Protein AF-A0A3D2EMR7-F1 (afdb_monomer)

Mean predicted aligned error: 16.22 Å

Sequence (99 aa):
MTPLRSLTVIKRLQALAVDIIRRLWDRGLYRDNKWLEMVYQNWLHHWIDVKTAVTMDDVDRQIEKLVEDPYIQEFIVSEELEGETPLGGEMRSRAPWLD

Structure (mmCIF, N/CA/C/O backbone):
data_AF-A0A3D2EMR7-F1
#
_entry.id   AF-A0A3D2EMR7-F1
#
loop_
_atom_site.group_PDB
_atom_site.id
_atom_site.type_symbol
_atom_site.label_atom_id
_atom_site.label_alt_id
_atom_site.label_comp_id
_atom_site.label_asym_id
_atom_site.label_entity_id
_atom_site.label_seq_id
_atom_site.pdbx_PDB_ins_code
_atom_site.Cartn_x
_atom_site.Cartn_y
_atom_site.Cartn_z
_atom_site.occupancy
_atom_site.B_iso_or_equiv
_atom_site.auth_seq_id
_atom_site.auth_comp_id
_atom_site.auth_asym_id
_atom_site.auth_atom_id
_atom_site.pdbx_PDB_model_num
ATOM 1 N N . MET A 1 1 ? 20.093 -3.867 -8.417 1.00 45.91 1 MET A N 1
ATOM 2 C CA . MET A 1 1 ? 19.467 -4.573 -7.273 1.00 45.91 1 MET A CA 1
ATOM 3 C C . MET A 1 1 ? 18.071 -3.980 -7.117 1.00 45.91 1 MET A C 1
ATOM 5 O O . MET A 1 1 ? 17.981 -2.816 -6.761 1.00 45.91 1 MET A O 1
ATOM 9 N N . THR A 1 2 ? 17.007 -4.696 -7.492 1.00 55.59 2 THR A N 1
ATOM 10 C CA . THR A 1 2 ? 15.630 -4.157 -7.510 1.00 55.59 2 THR A CA 1
ATOM 11 C C . THR A 1 2 ? 15.183 -3.765 -6.091 1.00 55.59 2 THR A C 1
ATOM 13 O O . T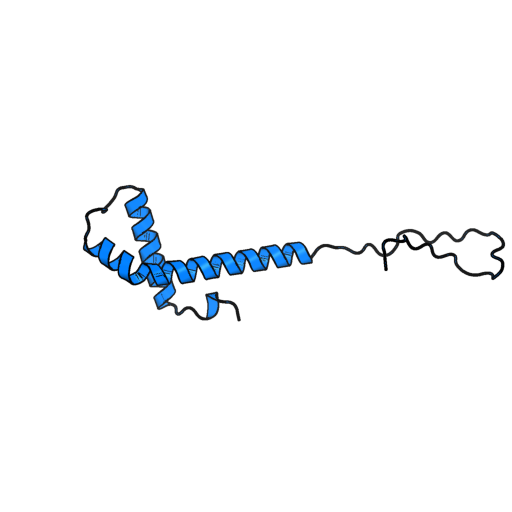HR A 1 2 ? 15.412 -4.552 -5.164 1.00 55.59 2 THR A O 1
ATOM 16 N N . PRO A 1 3 ? 14.529 -2.603 -5.891 1.00 61.09 3 PRO A N 1
ATOM 17 C CA . PRO A 1 3 ? 14.148 -2.083 -4.567 1.00 61.09 3 PRO A CA 1
ATOM 18 C C . PRO A 1 3 ? 13.259 -3.049 -3.765 1.00 61.09 3 PRO A C 1
ATOM 20 O O . PRO A 1 3 ? 13.263 -3.048 -2.538 1.00 61.09 3 PRO A O 1
ATOM 23 N N . LEU A 1 4 ? 12.556 -3.958 -4.444 1.00 60.34 4 LEU A N 1
ATOM 24 C CA . LEU A 1 4 ? 11.754 -5.017 -3.832 1.00 60.34 4 LEU A CA 1
ATOM 25 C C . LEU A 1 4 ? 12.569 -6.072 -3.067 1.00 60.34 4 LEU A C 1
ATOM 27 O O . LEU A 1 4 ? 12.059 -6.636 -2.095 1.00 60.34 4 LEU A O 1
ATOM 31 N N . ARG A 1 5 ? 13.804 -6.383 -3.486 1.00 61.28 5 ARG A N 1
ATOM 32 C CA . ARG A 1 5 ? 14.612 -7.464 -2.882 1.00 61.28 5 ARG A CA 1
ATOM 33 C C . ARG A 1 5 ? 15.275 -7.065 -1.559 1.00 61.28 5 ARG A C 1
ATOM 35 O O . ARG A 1 5 ? 15.648 -7.953 -0.802 1.00 61.28 5 ARG A O 1
ATOM 42 N N . SER A 1 6 ? 15.387 -5.771 -1.259 1.00 65.94 6 SER A N 1
ATOM 43 C CA . SER A 1 6 ? 15.940 -5.275 0.013 1.00 65.94 6 SER A CA 1
ATOM 44 C C . SER A 1 6 ? 14.904 -5.212 1.146 1.00 65.94 6 SER A C 1
ATOM 46 O O . SER A 1 6 ? 15.265 -5.075 2.316 1.00 65.94 6 SER A O 1
ATOM 48 N N . LEU A 1 7 ? 13.611 -5.338 0.827 1.00 74.38 7 LEU A N 1
ATOM 49 C CA . LEU A 1 7 ? 12.525 -5.338 1.806 1.00 74.38 7 LEU A CA 1
ATOM 50 C C . LEU A 1 7 ? 12.411 -6.700 2.502 1.00 74.38 7 LEU A C 1
ATOM 52 O O . LEU A 1 7 ? 12.142 -7.721 1.868 1.00 74.38 7 LEU A O 1
ATOM 56 N N . THR A 1 8 ? 12.559 -6.703 3.828 1.00 82.88 8 THR A N 1
ATOM 57 C CA . THR A 1 8 ? 12.392 -7.901 4.659 1.00 82.88 8 THR A CA 1
ATOM 58 C C . THR A 1 8 ? 10.948 -8.418 4.620 1.00 82.88 8 THR A C 1
ATOM 60 O O . THR A 1 8 ? 9.996 -7.655 4.441 1.00 82.88 8 THR A O 1
ATOM 63 N N . VAL A 1 9 ? 10.765 -9.728 4.831 1.00 84.88 9 VAL A N 1
ATOM 64 C CA . VAL A 1 9 ? 9.437 -10.382 4.846 1.00 84.88 9 VAL A CA 1
ATOM 65 C C . VAL A 1 9 ? 8.482 -9.700 5.834 1.00 84.88 9 VAL A C 1
ATOM 67 O O . VAL A 1 9 ? 7.309 -9.506 5.531 1.00 84.88 9 VAL A O 1
ATOM 70 N N . ILE A 1 10 ? 9.006 -9.257 6.979 1.00 87.50 10 ILE A N 1
ATOM 71 C CA . ILE A 1 10 ? 8.249 -8.545 8.015 1.00 87.50 10 ILE A CA 1
ATOM 72 C C . ILE A 1 10 ? 7.639 -7.249 7.466 1.00 87.50 10 ILE A C 1
ATOM 74 O O . ILE A 1 10 ? 6.441 -7.029 7.632 1.00 87.50 10 ILE A O 1
ATOM 78 N N . LYS A 1 11 ? 8.417 -6.434 6.741 1.00 87.12 11 LYS A N 1
ATOM 79 C CA . LYS A 1 11 ? 7.922 -5.180 6.148 1.00 87.12 11 LYS A CA 1
ATOM 80 C C . LYS A 1 11 ? 6.813 -5.427 5.128 1.00 87.12 11 LYS A C 1
ATOM 82 O O . LYS A 1 11 ? 5.848 -4.672 5.064 1.00 87.12 11 LYS A O 1
ATOM 87 N N . ARG A 1 12 ? 6.908 -6.522 4.366 1.00 86.06 12 ARG A N 1
ATOM 88 C CA . ARG A 1 12 ? 5.860 -6.923 3.414 1.00 86.06 12 ARG A CA 1
ATOM 89 C C . ARG A 1 12 ? 4.570 -7.339 4.122 1.00 86.06 12 ARG A C 1
ATOM 91 O O . ARG A 1 12 ? 3.491 -6.964 3.674 1.00 86.06 12 ARG A O 1
ATOM 98 N N . LEU A 1 13 ? 4.669 -8.070 5.234 1.00 90.00 13 LEU A N 1
ATOM 99 C CA . LEU A 1 13 ? 3.503 -8.438 6.045 1.00 90.00 13 LEU A CA 1
ATOM 100 C C . LEU A 1 13 ? 2.853 -7.211 6.700 1.00 90.00 13 LEU A C 1
ATOM 102 O O . LEU A 1 13 ? 1.631 -7.087 6.685 1.00 90.00 13 LEU A O 1
ATOM 106 N N . GLN A 1 14 ? 3.657 -6.278 7.215 1.00 91.50 14 GLN A N 1
ATOM 107 C CA . GLN A 1 14 ? 3.168 -5.012 7.774 1.00 91.50 14 GLN A CA 1
ATOM 108 C C . GLN A 1 14 ? 2.457 -4.164 6.713 1.00 91.50 14 GLN A C 1
ATOM 110 O O . GLN A 1 14 ? 1.367 -3.653 6.964 1.00 91.50 14 GLN A O 1
ATOM 115 N N . ALA A 1 15 ? 3.013 -4.086 5.501 1.00 91.94 15 ALA A N 1
ATOM 116 C CA . ALA A 1 15 ? 2.351 -3.446 4.369 1.00 91.94 15 ALA A CA 1
ATOM 117 C C . ALA A 1 15 ? 1.008 -4.118 4.036 1.00 91.94 15 ALA A C 1
ATOM 119 O O . ALA A 1 15 ? 0.004 -3.437 3.844 1.00 91.94 15 ALA A O 1
ATOM 120 N N . LEU A 1 16 ? 0.949 -5.452 4.015 1.00 91.88 16 LEU A N 1
ATOM 121 C CA . LEU A 1 16 ? -0.298 -6.175 3.756 1.00 91.88 16 LEU A CA 1
ATOM 122 C C . LEU A 1 16 ? -1.369 -5.877 4.818 1.00 91.88 16 LEU A C 1
ATOM 124 O O . LEU A 1 16 ? -2.531 -5.669 4.471 1.00 91.88 16 LEU A O 1
ATOM 128 N N . ALA A 1 17 ? -0.984 -5.795 6.093 1.00 92.62 17 ALA A N 1
ATOM 129 C CA . ALA A 1 17 ? -1.897 -5.419 7.170 1.00 92.62 17 ALA A CA 1
ATOM 130 C C . ALA A 1 17 ? -2.494 -4.017 6.949 1.00 92.62 17 ALA A C 1
ATOM 132 O O . ALA A 1 17 ? -3.706 -3.843 7.065 1.00 92.62 17 ALA A O 1
ATOM 133 N N . VAL A 1 18 ? -1.674 -3.041 6.550 1.00 93.62 18 VAL A N 1
ATOM 134 C CA . VAL A 1 18 ? -2.137 -1.688 6.193 1.00 93.62 18 VAL A CA 1
ATOM 135 C C . VAL A 1 18 ? -3.101 -1.713 5.001 1.00 93.62 18 VAL A C 1
ATOM 137 O O . VAL A 1 18 ? -4.120 -1.023 5.029 1.00 93.62 18 VAL A O 1
ATOM 140 N N . ASP A 1 19 ? -2.835 -2.536 3.982 1.00 93.94 19 ASP A N 1
ATOM 141 C CA . ASP A 1 19 ? -3.708 -2.674 2.804 1.00 93.94 19 ASP A CA 1
ATOM 142 C C . ASP A 1 19 ? -5.089 -3.238 3.195 1.00 93.94 19 ASP A C 1
ATOM 144 O O . ASP A 1 19 ? -6.117 -2.766 2.710 1.00 93.94 19 ASP A O 1
ATOM 148 N N . ILE A 1 20 ? -5.132 -4.200 4.125 1.00 93.31 20 ILE A N 1
ATOM 149 C CA . ILE A 1 20 ? -6.384 -4.746 4.674 1.00 93.31 20 ILE A CA 1
ATOM 150 C C . ILE A 1 20 ? -7.141 -3.676 5.465 1.00 93.31 20 ILE A C 1
ATOM 152 O O . ILE A 1 20 ? -8.340 -3.500 5.244 1.00 93.31 20 ILE A O 1
ATOM 156 N N . ILE A 1 21 ? -6.457 -2.943 6.350 1.00 92.94 21 ILE A N 1
ATOM 157 C CA . ILE A 1 21 ? -7.071 -1.871 7.149 1.00 92.94 21 ILE A CA 1
ATOM 158 C C . ILE A 1 21 ? -7.696 -0.816 6.232 1.00 92.94 21 ILE A C 1
ATOM 160 O O . ILE A 1 21 ? -8.863 -0.471 6.414 1.00 92.94 21 ILE A O 1
ATOM 164 N N . ARG A 1 22 ? -6.980 -0.376 5.187 1.00 92.12 22 ARG A N 1
ATOM 165 C CA . ARG A 1 22 ? -7.528 0.557 4.190 1.00 92.12 22 ARG A CA 1
ATOM 166 C C . ARG A 1 22 ? -8.780 0.017 3.514 1.00 92.12 22 ARG A C 1
ATOM 168 O O . ARG A 1 22 ? -9.783 0.715 3.473 1.00 92.12 22 ARG A O 1
ATOM 175 N N . ARG A 1 23 ? -8.766 -1.236 3.047 1.00 93.62 23 ARG A N 1
ATOM 176 C CA . ARG A 1 23 ? -9.942 -1.853 2.403 1.00 93.62 23 ARG A CA 1
ATOM 177 C C . ARG A 1 23 ? -11.147 -1.940 3.339 1.00 93.62 23 ARG A C 1
ATOM 179 O O . ARG A 1 23 ? -12.281 -1.841 2.875 1.00 93.62 23 ARG A O 1
ATOM 186 N N . LEU A 1 24 ? -10.922 -2.151 4.636 1.00 92.38 24 LEU A N 1
ATOM 187 C CA . LEU A 1 24 ? -11.988 -2.135 5.640 1.00 92.38 24 LEU A CA 1
ATOM 188 C C . LEU A 1 24 ? -12.547 -0.717 5.822 1.00 92.38 24 LEU A C 1
ATOM 190 O O . LEU A 1 24 ? -13.764 -0.536 5.788 1.00 92.38 24 LEU A O 1
ATOM 194 N N . TRP A 1 25 ? -11.678 0.288 5.918 1.00 93.69 25 TRP A N 1
ATOM 195 C CA . TRP A 1 25 ? -12.073 1.694 6.042 1.00 93.69 25 TRP A CA 1
ATOM 196 C C . TRP A 1 25 ? -12.768 2.260 4.801 1.00 93.69 25 TRP A C 1
ATOM 198 O O . TRP A 1 25 ? -13.704 3.053 4.944 1.00 93.69 25 TRP A O 1
ATOM 208 N N . ASP A 1 26 ? -12.355 1.837 3.605 1.00 92.94 26 ASP A N 1
ATOM 209 C CA . ASP A 1 26 ? -12.981 2.195 2.326 1.00 92.94 26 ASP A C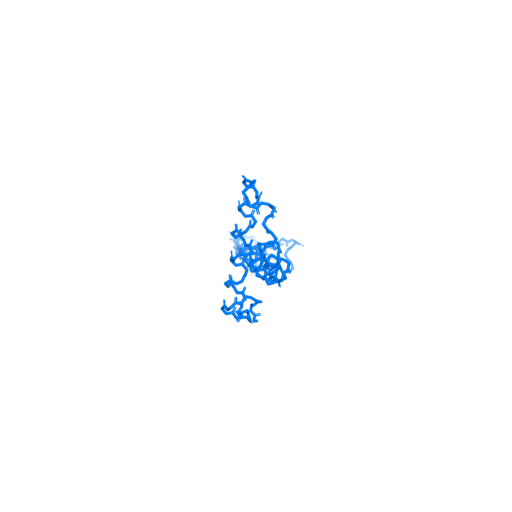A 1
ATOM 210 C C . ASP A 1 26 ? -14.419 1.655 2.244 1.00 92.94 26 ASP A C 1
ATOM 212 O O . ASP A 1 26 ? -15.289 2.267 1.630 1.00 92.94 26 ASP A O 1
ATOM 216 N N . ARG A 1 27 ? -14.700 0.541 2.932 1.00 93.38 27 ARG A N 1
ATOM 217 C CA . ARG A 1 27 ? -16.048 -0.031 3.090 1.00 93.38 27 ARG A CA 1
ATOM 218 C C . ARG A 1 27 ? -16.829 0.561 4.269 1.00 93.38 27 ARG A C 1
ATOM 220 O O . ARG A 1 27 ? -17.928 0.098 4.558 1.00 93.38 27 ARG A O 1
ATOM 227 N N . GLY A 1 28 ? -16.268 1.549 4.968 1.00 91.19 28 GLY A N 1
ATOM 228 C CA . GLY A 1 28 ? -16.880 2.178 6.142 1.00 91.19 28 GLY A CA 1
ATOM 229 C C . GLY A 1 28 ? -16.832 1.333 7.420 1.00 91.19 28 GLY A C 1
ATOM 230 O O . GLY A 1 28 ? -17.464 1.695 8.407 1.00 91.19 28 GLY A O 1
ATOM 231 N N . LEU A 1 29 ? -16.089 0.223 7.438 1.00 90.25 29 LEU A N 1
ATOM 232 C CA . LEU A 1 29 ? -15.976 -0.652 8.605 1.00 90.25 29 LEU A CA 1
ATOM 233 C C . LEU A 1 29 ? -14.836 -0.188 9.516 1.00 90.25 29 LEU A C 1
ATOM 235 O O . LEU A 1 29 ? -13.766 0.173 9.038 1.00 90.25 29 LEU A O 1
ATOM 239 N N . TYR A 1 30 ? -15.041 -0.257 10.834 1.00 85.94 30 TYR A N 1
ATOM 240 C CA . TYR A 1 30 ? -14.001 -0.058 11.857 1.00 85.94 30 TYR A CA 1
ATOM 241 C C . TYR A 1 30 ? -13.212 1.268 11.776 1.00 85.94 30 TYR A C 1
ATOM 243 O O . TYR A 1 30 ? -12.048 1.308 12.185 1.00 85.94 30 TYR A O 1
ATOM 251 N N . ARG A 1 31 ? -13.822 2.354 11.278 1.00 82.12 31 ARG A N 1
ATOM 252 C CA . ARG A 1 31 ? -13.178 3.684 11.225 1.00 82.12 31 ARG A CA 1
ATOM 253 C C . ARG A 1 31 ? -12.840 4.246 12.605 1.00 82.12 31 ARG A C 1
ATOM 255 O O . ARG A 1 31 ? -11.779 4.827 12.767 1.00 82.12 31 ARG A O 1
ATOM 262 N N . ASP A 1 32 ? -13.686 3.996 13.600 1.00 89.88 32 ASP A N 1
ATOM 263 C CA . ASP A 1 32 ? -13.507 4.542 14.956 1.00 89.88 32 ASP A CA 1
ATOM 264 C C . ASP A 1 32 ? -12.603 3.670 15.847 1.00 89.88 32 ASP A C 1
ATOM 266 O O . ASP A 1 32 ? -12.445 3.912 17.048 1.00 89.88 32 ASP A O 1
ATOM 270 N N . ASN A 1 33 ? -12.016 2.607 15.287 1.00 91.56 33 ASN A N 1
ATOM 271 C CA . ASN A 1 33 ? -11.167 1.704 16.045 1.00 91.56 33 ASN A CA 1
ATOM 272 C C . ASN A 1 33 ? -9.749 2.278 16.191 1.00 91.56 33 ASN A C 1
ATOM 274 O O . ASN A 1 33 ? -8.897 2.104 15.317 1.00 91.56 33 ASN A O 1
ATOM 278 N N . LYS A 1 34 ? -9.484 2.879 17.356 1.00 91.56 34 LYS A N 1
ATOM 279 C CA . LYS A 1 34 ? -8.184 3.467 17.728 1.00 91.56 34 LYS A CA 1
ATOM 280 C C . LYS A 1 34 ? -6.993 2.517 17.572 1.00 91.56 34 LYS A C 1
ATOM 282 O O . LYS A 1 34 ? -5.890 2.963 17.269 1.00 91.56 34 LYS A O 1
ATOM 287 N N . 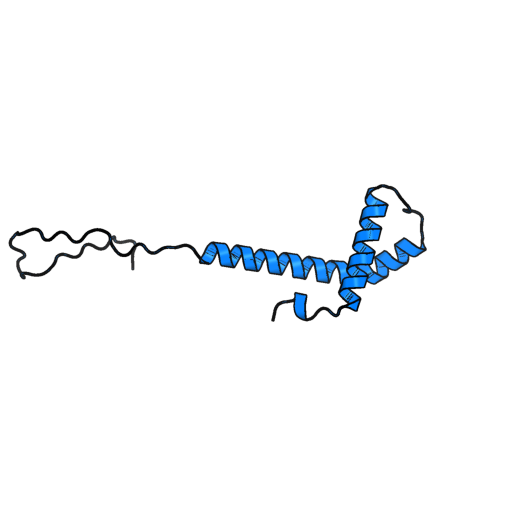TRP A 1 35 ? -7.185 1.210 17.765 1.00 90.38 35 TRP A N 1
ATOM 288 C CA . TRP A 1 35 ? -6.103 0.238 17.588 1.00 90.38 35 TRP A CA 1
ATOM 289 C C . TRP A 1 35 ? -5.711 0.086 16.121 1.00 90.38 35 TRP A C 1
ATOM 291 O O . TRP A 1 35 ? -4.523 0.063 15.808 1.00 90.38 35 TRP A O 1
ATOM 301 N N . LEU A 1 36 ? -6.697 0.018 15.221 1.00 89.62 36 LEU A N 1
ATOM 302 C CA . LEU A 1 36 ? -6.435 -0.052 13.782 1.00 89.62 36 LEU A CA 1
ATOM 303 C C . LEU A 1 36 ? -5.802 1.238 13.276 1.00 89.62 36 LEU A C 1
ATOM 305 O O . LEU A 1 36 ? -4.889 1.181 12.459 1.00 89.62 36 LEU A O 1
ATOM 309 N N . GLU A 1 37 ? -6.236 2.382 13.802 1.00 91.81 37 GLU A N 1
ATOM 310 C CA . GLU A 1 37 ? -5.620 3.671 13.503 1.00 91.81 37 GLU A CA 1
ATOM 311 C C . GLU A 1 37 ? -4.148 3.702 13.926 1.00 91.81 37 GLU A C 1
ATOM 313 O O . GLU A 1 37 ? -3.283 4.042 13.124 1.00 91.81 37 GLU A O 1
ATOM 318 N N . MET A 1 38 ? -3.831 3.263 15.145 1.00 92.25 38 MET A N 1
ATOM 319 C CA . MET A 1 38 ? -2.451 3.223 15.633 1.00 92.25 38 MET A CA 1
ATOM 320 C C . MET A 1 38 ? -1.565 2.272 14.812 1.00 92.25 38 MET A C 1
ATOM 322 O O . MET A 1 38 ? -0.431 2.613 14.477 1.00 92.25 38 MET A O 1
ATOM 326 N N . VAL A 1 39 ? -2.077 1.088 14.457 1.00 92.19 39 VAL A N 1
ATOM 327 C CA . VAL A 1 39 ? -1.370 0.135 13.584 1.00 92.19 39 VAL A CA 1
ATOM 328 C C . VAL A 1 39 ? -1.135 0.739 12.201 1.00 92.19 39 VAL A C 1
ATOM 330 O O . VAL A 1 39 ? -0.023 0.659 11.679 1.00 92.19 39 VAL A O 1
ATOM 333 N N . TYR A 1 40 ? -2.155 1.382 11.630 1.00 92.62 40 TYR A N 1
ATOM 334 C CA . TYR A 1 40 ? -2.056 2.065 10.347 1.00 92.62 40 TYR A CA 1
ATOM 335 C C . TYR A 1 40 ? -0.974 3.145 10.378 1.00 92.62 40 TYR A C 1
ATOM 337 O O . TYR A 1 40 ? -0.066 3.100 9.556 1.00 92.62 40 TYR A O 1
ATOM 345 N N . GLN A 1 41 ? -1.004 4.056 11.354 1.00 93.12 41 GLN A N 1
ATOM 346 C CA . GLN A 1 41 ? -0.018 5.136 11.471 1.00 93.12 41 GLN A CA 1
ATOM 347 C C . GLN A 1 41 ? 1.411 4.601 11.619 1.00 93.12 41 GLN A C 1
ATOM 349 O O . GLN A 1 41 ? 2.331 5.075 10.953 1.00 93.12 41 GLN A O 1
ATOM 354 N N . ASN A 1 42 ? 1.595 3.561 12.435 1.00 94.00 42 ASN A N 1
ATOM 355 C CA . ASN A 1 42 ? 2.913 2.983 12.664 1.00 94.00 42 ASN A CA 1
ATOM 356 C C . ASN A 1 42 ? 3.465 2.244 11.446 1.00 94.00 42 ASN A C 1
ATOM 358 O O . ASN A 1 42 ? 4.676 2.223 11.274 1.00 94.00 42 ASN A O 1
ATOM 362 N N . TRP A 1 43 ? 2.633 1.617 10.613 1.00 92.56 43 TRP A N 1
ATOM 363 C CA . TRP A 1 43 ? 3.105 0.763 9.511 1.00 92.56 43 TRP A CA 1
ATOM 364 C C . TRP A 1 43 ? 2.870 1.350 8.118 1.00 92.56 43 TRP A C 1
ATOM 366 O O . TRP A 1 43 ? 3.306 0.757 7.129 1.00 92.56 43 TRP A O 1
ATOM 376 N N . LEU A 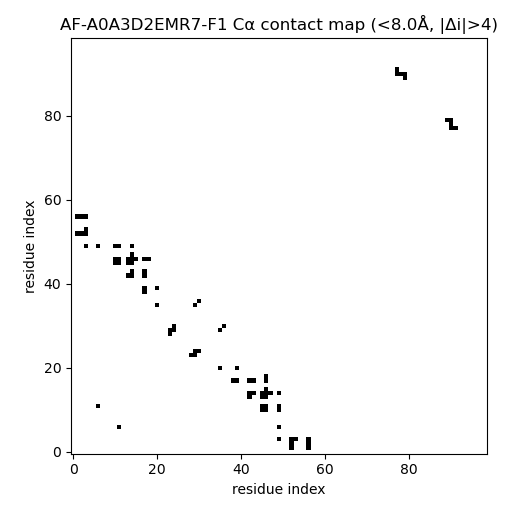1 44 ? 2.239 2.523 8.018 1.00 91.81 44 LEU A N 1
ATOM 377 C CA . LEU A 1 44 ? 1.948 3.191 6.748 1.00 91.81 44 LEU A CA 1
ATOM 378 C C . LEU A 1 44 ? 3.204 3.373 5.891 1.00 91.81 44 LEU A C 1
ATOM 380 O O . LEU A 1 44 ? 3.169 3.139 4.687 1.00 91.81 44 LEU A O 1
ATOM 384 N N . HIS A 1 45 ? 4.326 3.732 6.507 1.00 90.50 45 HIS A N 1
ATOM 385 C CA . HIS A 1 45 ? 5.585 3.931 5.795 1.00 90.50 45 HIS A CA 1
ATOM 386 C C . HIS A 1 45 ? 6.083 2.645 5.108 1.00 90.50 45 HIS A C 1
ATOM 388 O O . HIS A 1 45 ? 6.482 2.690 3.950 1.00 90.50 45 HIS A O 1
ATOM 394 N N . HIS A 1 46 ? 5.952 1.476 5.747 1.00 90.06 46 HIS A N 1
ATOM 395 C CA . HIS A 1 46 ? 6.279 0.194 5.112 1.00 90.06 46 HIS A CA 1
ATOM 396 C C . HIS A 1 46 ? 5.367 -0.121 3.923 1.00 90.06 46 HIS A C 1
ATOM 398 O O . HIS A 1 46 ? 5.819 -0.692 2.930 1.00 90.06 46 HIS A O 1
ATOM 404 N N . TRP A 1 47 ? 4.088 0.255 4.000 1.00 93.00 47 TRP A N 1
ATOM 405 C CA . TRP A 1 47 ? 3.173 0.131 2.867 1.00 93.00 47 TRP A CA 1
ATOM 406 C C . TRP A 1 47 ? 3.591 1.029 1.702 1.00 93.00 47 TRP A C 1
ATOM 408 O O . TRP A 1 47 ? 3.618 0.558 0.566 1.00 93.00 47 TRP A O 1
ATOM 418 N N . ILE A 1 48 ? 3.978 2.279 1.980 1.00 89.25 48 ILE A N 1
ATOM 419 C CA . ILE A 1 48 ? 4.486 3.214 0.967 1.00 89.25 48 ILE A CA 1
ATOM 420 C C . ILE A 1 48 ? 5.749 2.652 0.309 1.00 89.25 48 ILE A C 1
ATOM 422 O O . ILE A 1 48 ? 5.815 2.626 -0.919 1.00 89.25 48 ILE A O 1
ATOM 426 N N . ASP A 1 49 ? 6.705 2.140 1.087 1.00 88.56 49 ASP A N 1
ATOM 427 C CA . ASP A 1 49 ? 7.938 1.542 0.558 1.00 88.56 49 ASP A CA 1
ATOM 428 C C . ASP A 1 49 ? 7.633 0.386 -0.406 1.00 88.56 49 ASP A C 1
ATOM 430 O O . ASP A 1 49 ? 8.172 0.320 -1.511 1.00 88.56 49 ASP A O 1
ATOM 434 N N . VAL A 1 50 ? 6.730 -0.519 -0.011 1.00 87.69 50 VAL A N 1
ATOM 435 C CA . VAL A 1 50 ? 6.342 -1.671 -0.835 1.00 87.69 50 VAL A CA 1
ATOM 436 C C . VAL A 1 50 ? 5.606 -1.225 -2.097 1.00 87.69 50 VAL A C 1
ATOM 438 O O . VAL A 1 50 ? 5.919 -1.718 -3.178 1.00 87.69 50 VAL A O 1
ATOM 441 N N . LYS A 1 51 ? 4.652 -0.291 -1.994 1.00 87.62 51 LYS A N 1
ATOM 442 C CA . LYS A 1 51 ? 3.930 0.234 -3.165 1.00 87.62 51 LYS A CA 1
ATOM 443 C C . LYS A 1 51 ? 4.874 0.942 -4.128 1.00 87.62 51 LYS A C 1
ATOM 445 O O . LYS A 1 51 ? 4.797 0.690 -5.321 1.00 87.62 51 LYS A O 1
ATOM 450 N N . THR A 1 52 ? 5.790 1.756 -3.613 1.00 86.88 52 THR A N 1
ATOM 451 C CA . THR A 1 52 ? 6.787 2.467 -4.421 1.00 86.88 52 THR A CA 1
ATOM 452 C C . THR A 1 52 ? 7.695 1.483 -5.149 1.00 86.88 52 THR A C 1
ATOM 454 O O . THR A 1 52 ? 7.891 1.612 -6.352 1.00 86.88 52 THR A O 1
ATOM 457 N N . ALA A 1 53 ? 8.182 0.452 -4.452 1.00 85.81 53 ALA A N 1
ATOM 458 C CA . ALA A 1 53 ? 9.017 -0.574 -5.064 1.00 85.81 53 ALA A CA 1
ATOM 459 C C . ALA A 1 53 ? 8.276 -1.359 -6.161 1.00 85.81 53 ALA A C 1
ATOM 461 O O . ALA A 1 53 ? 8.875 -1.658 -7.188 1.00 85.81 53 ALA A O 1
AT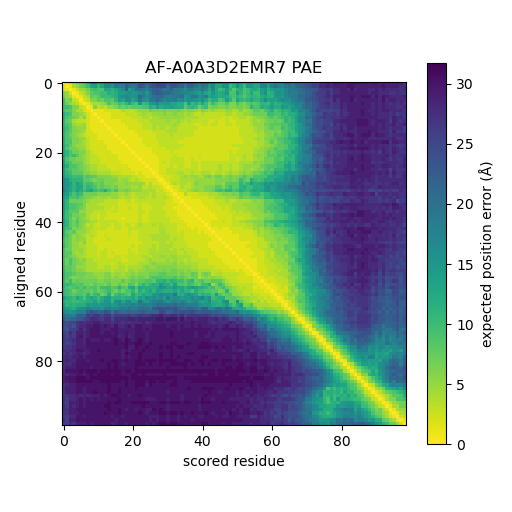OM 462 N N . VAL A 1 54 ? 6.988 -1.668 -5.967 1.00 84.81 54 VAL A N 1
ATOM 463 C CA . VAL A 1 54 ? 6.150 -2.326 -6.987 1.00 84.81 54 VAL A CA 1
ATOM 464 C C . VAL A 1 54 ? 5.908 -1.418 -8.191 1.00 84.81 54 VAL A C 1
ATOM 466 O O . VAL A 1 54 ? 6.039 -1.879 -9.318 1.00 84.81 54 VAL A O 1
ATOM 469 N N . THR A 1 55 ? 5.590 -0.140 -7.976 1.00 82.25 55 THR A N 1
ATOM 470 C CA . THR A 1 55 ? 5.383 0.811 -9.078 1.00 82.25 55 THR A CA 1
ATOM 471 C C . THR A 1 55 ? 6.664 1.021 -9.881 1.00 82.25 55 THR A C 1
ATOM 473 O O . THR A 1 55 ? 6.606 1.060 -11.102 1.00 82.25 55 THR A O 1
ATOM 476 N N . MET A 1 56 ? 7.820 1.121 -9.219 1.00 79.75 56 MET A N 1
ATOM 477 C CA . MET A 1 56 ? 9.109 1.232 -9.907 1.00 79.75 56 MET A CA 1
ATOM 478 C C . MET A 1 56 ? 9.431 -0.021 -10.729 1.00 79.75 56 MET A C 1
ATOM 480 O O . MET A 1 56 ? 9.837 0.112 -11.873 1.00 79.75 56 MET A O 1
ATOM 484 N N . ASP A 1 57 ? 9.175 -1.220 -10.194 1.00 82.62 57 ASP A N 1
ATOM 485 C CA . ASP A 1 57 ? 9.355 -2.477 -10.942 1.00 82.62 57 ASP A CA 1
ATOM 486 C C . ASP A 1 57 ? 8.446 -2.548 -12.182 1.00 82.62 57 ASP A C 1
ATOM 488 O O . ASP A 1 57 ? 8.849 -3.063 -13.221 1.00 82.62 57 ASP A O 1
ATOM 492 N N . ASP A 1 58 ? 7.223 -2.014 -12.098 1.00 78.69 58 ASP A N 1
ATOM 493 C CA . ASP A 1 58 ? 6.311 -1.964 -13.244 1.00 78.69 58 ASP A CA 1
ATOM 494 C C . ASP A 1 58 ? 6.744 -0.928 -14.293 1.00 78.69 58 ASP A C 1
ATOM 496 O O . ASP A 1 58 ? 6.700 -1.212 -15.487 1.00 78.69 58 ASP A O 1
ATOM 500 N N . VAL A 1 59 ? 7.224 0.245 -13.866 1.00 72.50 59 VAL A N 1
ATOM 501 C CA . VAL A 1 59 ? 7.801 1.254 -14.772 1.00 72.50 59 VAL A CA 1
ATOM 502 C C . VAL A 1 59 ? 9.029 0.698 -15.491 1.00 72.50 59 VAL A C 1
ATOM 504 O O . VAL A 1 59 ? 9.117 0.832 -16.709 1.00 72.50 59 VAL A O 1
ATOM 507 N N . ASP A 1 60 ? 9.929 0.022 -14.776 1.00 72.12 60 ASP A N 1
ATOM 508 C CA . ASP A 1 60 ? 11.110 -0.608 -15.374 1.00 72.12 60 ASP A CA 1
ATOM 509 C C . ASP A 1 60 ? 10.700 -1.637 -16.445 1.00 72.12 60 ASP A C 1
ATOM 511 O O . ASP A 1 60 ? 11.221 -1.612 -17.559 1.00 72.12 60 ASP A O 1
ATOM 515 N N . ARG A 1 61 ? 9.679 -2.467 -16.178 1.00 74.19 61 ARG A N 1
ATOM 516 C CA . ARG A 1 61 ? 9.126 -3.404 -17.178 1.00 74.19 61 ARG A CA 1
ATOM 517 C C . ARG A 1 61 ? 8.480 -2.713 -18.373 1.00 74.19 61 ARG A C 1
ATOM 519 O O . ARG A 1 61 ? 8.526 -3.240 -19.483 1.00 74.19 61 ARG A O 1
ATOM 526 N N . GLN A 1 62 ? 7.813 -1.581 -18.161 1.00 71.44 62 GLN A N 1
ATOM 527 C CA . GLN A 1 62 ? 7.236 -0.802 -19.257 1.00 71.44 62 GLN A CA 1
ATOM 528 C C . GLN A 1 62 ? 8.336 -0.198 -20.136 1.00 71.44 62 GLN A C 1
ATOM 530 O O . GLN A 1 62 ? 8.196 -0.204 -21.354 1.00 71.44 62 GLN A O 1
ATOM 535 N N . ILE A 1 63 ? 9.444 0.252 -19.542 1.00 68.25 63 ILE A N 1
ATOM 536 C CA . ILE A 1 63 ? 10.622 0.728 -20.276 1.00 68.25 63 ILE A CA 1
ATOM 537 C C . ILE A 1 63 ? 11.260 -0.416 -21.068 1.00 68.25 63 ILE A C 1
ATOM 539 O O . ILE A 1 63 ? 11.516 -0.241 -22.253 1.00 68.25 63 ILE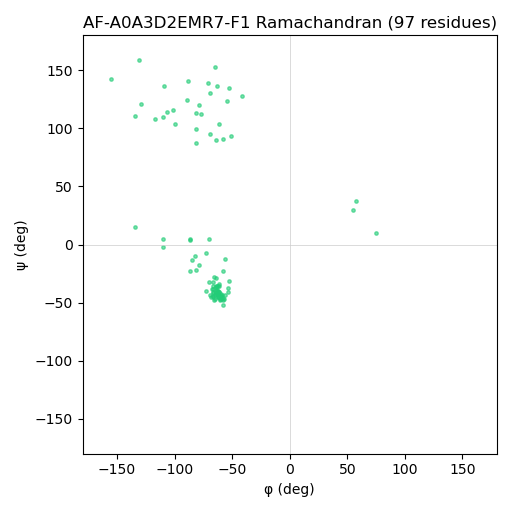 A O 1
ATOM 543 N N . GLU A 1 64 ? 11.458 -1.593 -20.468 1.00 69.81 64 GLU A N 1
ATOM 544 C CA . GLU A 1 64 ? 12.003 -2.764 -21.175 1.00 69.81 64 GLU A CA 1
ATOM 545 C C . GLU A 1 64 ? 11.166 -3.122 -22.415 1.00 69.81 64 GLU A C 1
ATOM 547 O O . GLU A 1 64 ? 11.718 -3.306 -23.497 1.00 69.81 64 GLU A O 1
ATOM 552 N N . LYS A 1 65 ? 9.832 -3.100 -22.302 1.00 64.19 65 LYS A N 1
ATOM 553 C CA . LYS A 1 65 ? 8.922 -3.327 -23.440 1.00 64.19 65 LYS A CA 1
ATOM 554 C C . LYS A 1 65 ? 8.979 -2.245 -24.518 1.00 64.19 65 LYS A C 1
ATOM 556 O O . LYS A 1 65 ? 8.660 -2.529 -25.665 1.00 64.19 65 LYS A O 1
ATOM 561 N N . LEU A 1 66 ? 9.323 -1.009 -24.159 1.00 61.47 66 LEU A N 1
ATOM 562 C CA . LEU A 1 66 ? 9.484 0.091 -25.116 1.00 61.47 66 LEU A CA 1
ATOM 563 C C . LEU A 1 66 ? 10.854 0.066 -25.807 1.00 61.47 66 LEU A C 1
ATOM 565 O O . LEU A 1 66 ? 10.993 0.643 -26.878 1.00 61.47 66 LEU A O 1
ATOM 569 N N . VAL A 1 67 ? 11.855 -0.579 -25.203 1.00 58.88 67 VAL A N 1
ATOM 570 C CA . VAL A 1 67 ? 13.210 -0.720 -25.760 1.00 58.88 67 VAL A CA 1
ATOM 571 C C . VAL A 1 67 ? 13.328 -1.944 -26.684 1.00 58.88 67 VAL A C 1
ATOM 573 O O . VAL A 1 67 ? 14.186 -1.952 -27.562 1.00 58.88 67 VAL A O 1
ATOM 576 N N . GLU A 1 68 ? 12.460 -2.952 -26.541 1.00 56.84 68 GLU A N 1
ATOM 577 C CA . GLU A 1 68 ? 12.461 -4.169 -27.378 1.00 56.84 68 GLU A CA 1
ATOM 578 C C . GLU A 1 68 ? 11.967 -3.979 -28.830 1.00 56.84 68 GLU A C 1
ATOM 580 O O . GLU A 1 68 ? 12.141 -4.890 -29.635 1.00 56.84 68 GLU A O 1
ATOM 585 N N . ASP A 1 69 ? 11.439 -2.808 -29.205 1.00 55.25 69 ASP A N 1
ATOM 586 C CA . ASP A 1 69 ? 11.193 -2.437 -30.608 1.00 55.25 69 ASP A CA 1
ATOM 587 C C . ASP A 1 69 ? 12.056 -1.215 -30.972 1.00 55.25 69 ASP A C 1
ATOM 589 O O . ASP A 1 69 ? 11.790 -0.091 -30.539 1.00 55.25 69 ASP A O 1
ATOM 593 N N . PRO A 1 70 ? 13.105 -1.427 -31.783 1.00 50.41 70 PRO A N 1
ATOM 594 C CA . PRO A 1 70 ? 12.855 -1.559 -33.206 1.00 50.41 70 PRO A CA 1
ATOM 595 C C . PRO A 1 70 ? 13.515 -2.808 -33.787 1.00 50.41 70 PRO A C 1
ATOM 597 O O . PRO A 1 70 ? 14.740 -2.935 -33.822 1.00 50.41 70 PRO A O 1
ATOM 600 N N . TYR A 1 71 ? 12.694 -3.679 -34.371 1.00 52.47 71 TYR A N 1
ATOM 601 C CA . TYR A 1 71 ? 13.104 -4.466 -35.531 1.00 52.47 71 TYR A CA 1
ATOM 602 C C . TYR A 1 71 ? 13.682 -3.494 -36.579 1.00 52.47 71 TYR A C 1
ATOM 604 O O . TYR A 1 71 ? 12.950 -2.883 -37.360 1.00 52.47 71 TYR A O 1
ATOM 612 N N . ILE A 1 72 ? 15.001 -3.291 -36.573 1.00 58.53 72 ILE A N 1
ATOM 613 C CA . ILE A 1 72 ? 15.699 -2.634 -37.674 1.00 58.53 72 ILE A CA 1
ATOM 614 C C . ILE A 1 72 ? 15.614 -3.630 -38.822 1.00 58.53 72 ILE A C 1
ATOM 616 O O . ILE A 1 72 ? 16.365 -4.599 -38.889 1.00 58.53 72 ILE A O 1
ATOM 620 N N . GLN A 1 73 ? 14.613 -3.442 -39.673 1.00 46.88 73 GLN A N 1
ATOM 621 C CA . GLN A 1 73 ? 14.456 -4.193 -40.902 1.00 46.88 73 GLN A CA 1
ATOM 622 C C . GLN A 1 73 ? 15.699 -3.907 -41.755 1.00 46.88 73 GLN A C 1
ATOM 624 O O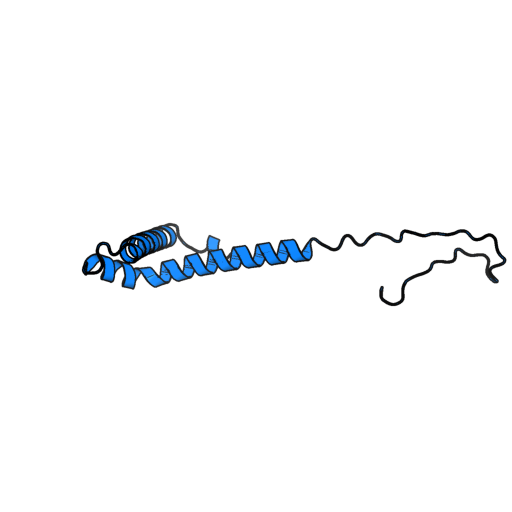 . GLN A 1 73 ? 15.850 -2.808 -42.289 1.00 46.88 73 GLN A O 1
ATOM 629 N N . GLU A 1 74 ? 16.634 -4.861 -41.808 1.00 53.34 74 GLU A N 1
ATOM 630 C CA . GLU A 1 74 ? 17.773 -4.797 -42.723 1.00 53.34 74 GLU A CA 1
ATOM 631 C C . GLU A 1 74 ? 17.241 -4.570 -44.149 1.00 53.34 74 GLU A C 1
ATOM 633 O O . GLU A 1 74 ? 16.226 -5.142 -44.551 1.00 53.34 74 GLU A O 1
ATOM 638 N N . PHE A 1 75 ? 17.877 -3.637 -44.857 1.00 45.09 75 PHE A N 1
ATOM 639 C CA . PHE A 1 75 ? 17.404 -3.005 -46.090 1.00 45.09 75 PHE A CA 1
ATOM 640 C C . PHE A 1 75 ? 16.742 -3.976 -47.094 1.00 45.09 75 PHE A C 1
ATOM 642 O O . PHE A 1 75 ? 17.332 -4.973 -47.496 1.00 45.09 75 PHE A O 1
ATOM 649 N N . ILE A 1 76 ? 15.525 -3.636 -47.543 1.00 53.56 76 ILE A N 1
ATOM 650 C CA . ILE A 1 76 ? 14.648 -4.492 -48.372 1.00 53.56 76 ILE A CA 1
ATOM 651 C C . ILE A 1 76 ? 14.985 -4.462 -49.879 1.00 53.56 76 ILE A C 1
ATOM 653 O O . ILE A 1 76 ? 14.453 -5.274 -50.631 1.00 53.56 76 ILE A O 1
ATOM 657 N N . VAL A 1 77 ? 15.852 -3.566 -50.367 1.00 48.03 77 VAL A N 1
ATOM 658 C CA . VAL A 1 77 ? 16.064 -3.422 -51.821 1.00 48.03 77 VAL A CA 1
ATOM 659 C C . VAL A 1 77 ? 17.543 -3.334 -52.183 1.00 48.03 77 VAL A C 1
ATOM 661 O O . VAL A 1 77 ? 18.200 -2.326 -51.932 1.00 48.03 77 VAL A O 1
ATOM 664 N N . SER A 1 78 ? 18.036 -4.386 -52.835 1.00 47.56 78 SER A N 1
ATOM 665 C CA . SER A 1 78 ? 19.188 -4.346 -53.737 1.00 47.56 78 SER A CA 1
ATOM 666 C C . SER A 1 78 ? 18.667 -4.553 -55.162 1.00 47.56 78 SER A C 1
ATOM 668 O O . SER A 1 78 ? 18.208 -5.646 -55.491 1.00 47.56 78 SER A O 1
ATOM 670 N N . GLU A 1 79 ? 18.698 -3.515 -55.994 1.00 45.94 79 GLU A N 1
ATOM 671 C CA . GLU A 1 79 ? 18.427 -3.627 -57.432 1.00 45.94 79 GLU A CA 1
ATOM 672 C C . GLU A 1 79 ? 19.761 -3.620 -58.191 1.00 45.94 79 GLU A C 1
ATOM 674 O O . GLU A 1 79 ? 20.489 -2.627 -58.175 1.00 45.94 79 GLU A O 1
ATOM 679 N N . GLU A 1 80 ? 20.083 -4.723 -58.871 1.00 48.06 80 GLU A N 1
ATOM 680 C CA . GLU A 1 80 ? 21.113 -4.749 -59.913 1.00 48.06 80 GLU A CA 1
ATOM 681 C C . GLU A 1 80 ? 20.497 -4.216 -61.213 1.00 48.06 80 GLU A C 1
ATOM 683 O O . GLU A 1 80 ? 19.950 -4.959 -62.026 1.00 48.06 80 GLU A O 1
ATOM 688 N N . LEU A 1 81 ? 20.538 -2.898 -61.404 1.00 44.88 81 LEU A N 1
ATOM 689 C CA . LEU A 1 81 ? 20.271 -2.302 -62.710 1.00 44.88 81 LEU A CA 1
ATOM 690 C C . LEU A 1 81 ? 21.512 -2.486 -63.596 1.00 44.88 81 LEU A C 1
ATOM 692 O O . LEU A 1 81 ? 22.552 -1.874 -63.352 1.00 44.88 81 LEU A O 1
ATOM 696 N N . GLU A 1 82 ? 21.395 -3.313 -64.640 1.00 44.59 82 GLU A N 1
ATOM 697 C CA . GLU A 1 82 ? 22.342 -3.376 -65.761 1.00 44.59 82 GLU A CA 1
ATOM 698 C C . GLU A 1 82 ? 22.317 -2.033 -66.512 1.00 44.59 82 GLU A C 1
ATOM 700 O O . GLU A 1 82 ? 21.524 -1.790 -67.421 1.00 44.59 82 GLU A O 1
ATOM 705 N N . GLY A 1 83 ? 23.170 -1.111 -66.083 1.00 51.28 83 GLY A N 1
ATOM 706 C CA . GLY A 1 83 ? 23.397 0.176 -66.723 1.00 51.28 83 GLY A CA 1
ATOM 707 C C . GLY A 1 83 ? 24.790 0.669 -66.365 1.00 51.28 83 GLY A C 1
ATOM 708 O O . GLY A 1 83 ? 25.254 0.436 -65.251 1.00 51.28 83 GLY A O 1
ATOM 709 N N . GLU A 1 84 ? 25.478 1.302 -67.319 1.00 51.72 84 GLU A N 1
ATOM 710 C CA . GLU A 1 84 ? 26.874 1.734 -67.189 1.00 51.72 84 GLU A CA 1
ATOM 711 C C . GLU A 1 84 ? 27.062 2.680 -65.992 1.00 51.72 84 GLU A C 1
ATOM 713 O O . GLU A 1 84 ? 26.944 3.902 -66.089 1.00 51.72 84 GLU A O 1
ATOM 718 N N . THR A 1 85 ? 27.382 2.116 -64.829 1.00 51.84 85 THR A N 1
ATOM 719 C CA . THR A 1 85 ? 27.958 2.883 -63.734 1.00 51.84 85 THR A CA 1
ATOM 720 C C . THR A 1 85 ? 29.372 3.278 -64.170 1.00 51.84 85 THR A C 1
ATOM 722 O O . THR A 1 85 ? 30.139 2.403 -64.576 1.00 51.84 85 THR A O 1
ATOM 725 N N . PRO A 1 86 ? 29.783 4.558 -64.063 1.00 52.31 86 PRO A N 1
ATOM 726 C CA . PRO A 1 86 ? 31.124 4.998 -64.471 1.00 52.31 86 PRO A CA 1
ATOM 727 C C . PRO A 1 86 ? 32.284 4.245 -63.787 1.00 52.31 86 PRO A C 1
ATOM 729 O O . PRO A 1 86 ? 33.433 4.391 -64.193 1.00 52.31 86 PRO A O 1
ATOM 732 N N . LEU A 1 87 ? 31.994 3.467 -62.735 1.00 57.00 87 LEU A N 1
ATOM 733 C CA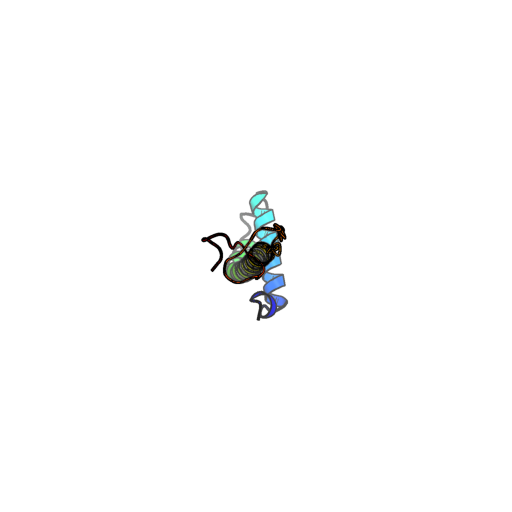 . LEU A 1 87 ? 32.946 2.695 -61.933 1.00 57.00 87 LEU A CA 1
ATOM 734 C C . LEU A 1 87 ? 32.495 1.240 -61.643 1.00 57.00 87 LEU A C 1
ATOM 736 O O . LEU A 1 87 ? 33.091 0.600 -60.782 1.00 57.00 87 LEU A O 1
ATOM 740 N N . GLY A 1 88 ? 31.490 0.699 -62.348 1.00 50.59 88 GLY A N 1
ATOM 741 C CA . GLY A 1 88 ? 31.195 -0.747 -62.381 1.00 50.59 88 GLY A CA 1
ATOM 742 C C . GLY A 1 88 ? 30.917 -1.441 -61.037 1.00 50.59 88 GLY A C 1
ATOM 743 O O . GLY A 1 88 ? 31.367 -2.568 -60.845 1.00 50.59 88 GLY A O 1
ATOM 744 N N . GLY A 1 89 ? 30.225 -0.791 -60.096 1.00 55.09 89 GLY A N 1
ATOM 745 C CA . GLY A 1 89 ? 29.966 -1.341 -58.756 1.00 55.09 89 GLY A CA 1
ATOM 746 C C . GLY A 1 89 ? 28.500 -1.263 -58.324 1.00 55.09 89 GLY A C 1
ATOM 747 O O . GLY A 1 89 ? 27.745 -0.440 -58.840 1.00 55.09 89 GLY A O 1
ATOM 748 N N . GLU A 1 90 ? 28.114 -2.108 -57.35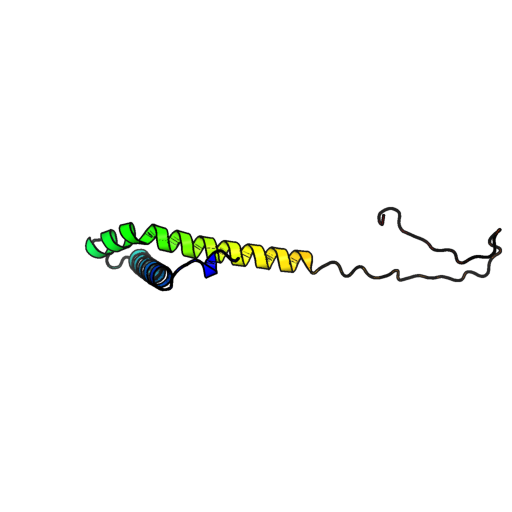9 1.00 54.28 90 GLU A N 1
ATOM 749 C CA . GLU A 1 90 ? 26.765 -2.153 -56.772 1.00 54.28 90 GLU A CA 1
ATOM 750 C C . GLU A 1 90 ? 26.327 -0.780 -56.239 1.00 54.28 90 GLU A C 1
ATOM 752 O O . GLU A 1 90 ? 26.970 -0.191 -55.363 1.00 54.28 90 GLU A O 1
ATOM 757 N N . MET A 1 91 ? 25.188 -0.287 -56.726 1.00 51.03 91 MET A N 1
ATOM 758 C CA . MET A 1 91 ? 24.574 0.934 -56.216 1.00 51.03 91 MET A CA 1
ATOM 759 C C . MET A 1 91 ? 23.776 0.613 -54.950 1.00 51.03 91 MET A C 1
ATOM 761 O O . MET A 1 91 ? 22.764 -0.080 -54.990 1.00 51.03 91 MET A O 1
ATOM 765 N N . ARG A 1 92 ? 24.234 1.126 -53.806 1.00 55.44 92 ARG A N 1
ATOM 766 C CA . ARG A 1 92 ? 23.553 0.962 -52.515 1.00 55.44 92 ARG A CA 1
ATOM 767 C C . ARG A 1 92 ? 22.893 2.277 -52.123 1.00 55.44 92 ARG A C 1
ATOM 769 O O . ARG A 1 92 ? 23.584 3.262 -51.869 1.00 55.44 92 ARG A O 1
ATOM 776 N N . SER A 1 93 ? 21.563 2.307 -52.072 1.00 53.16 93 SER A N 1
ATOM 777 C CA . SER A 1 93 ? 20.819 3.476 -51.597 1.00 53.16 93 SER A CA 1
ATOM 778 C C . SER A 1 93 ? 20.604 3.399 -50.087 1.00 53.16 93 SER A C 1
ATOM 780 O O . SER A 1 93 ? 20.007 2.444 -49.592 1.00 53.16 93 SER A O 1
ATOM 782 N N . ARG A 1 94 ? 21.042 4.430 -49.361 1.00 50.66 94 ARG A N 1
ATOM 783 C CA . ARG A 1 94 ? 20.697 4.648 -47.953 1.00 50.66 94 ARG A CA 1
ATOM 784 C C . ARG A 1 94 ? 19.763 5.851 -47.856 1.00 50.66 94 ARG A C 1
ATOM 786 O O . ARG A 1 94 ? 19.998 6.867 -48.507 1.00 50.66 94 ARG A O 1
ATOM 793 N N . ALA A 1 95 ? 18.713 5.748 -47.050 1.00 53.53 95 ALA A N 1
ATOM 794 C CA . ALA A 1 95 ? 17.876 6.896 -46.741 1.00 53.53 95 ALA A CA 1
ATOM 795 C C . ALA A 1 95 ? 18.629 7.886 -45.821 1.00 53.53 95 ALA A C 1
ATOM 797 O O . ALA A 1 95 ? 19.281 7.436 -44.881 1.00 53.53 95 ALA A O 1
ATOM 798 N N . PRO A 1 96 ? 18.529 9.212 -46.034 1.00 52.94 96 PRO A N 1
ATOM 799 C CA . PRO A 1 96 ? 19.334 10.224 -45.332 1.00 52.94 96 PRO A CA 1
ATOM 800 C C . PRO A 1 96 ? 19.005 10.420 -43.839 1.00 52.94 96 PRO A C 1
ATOM 802 O O . PRO A 1 96 ? 19.552 11.317 -43.212 1.00 52.94 96 PRO A O 1
ATOM 805 N N . TRP A 1 97 ? 18.105 9.618 -43.269 1.00 49.12 97 TRP A N 1
ATOM 806 C CA . TRP A 1 97 ? 17.778 9.606 -41.836 1.00 49.12 97 TRP A CA 1
ATOM 807 C C . TRP A 1 97 ? 18.267 8.339 -41.115 1.00 49.12 97 TRP A C 1
ATOM 809 O O . TRP A 1 97 ? 17.970 8.158 -39.937 1.00 49.12 97 TRP A O 1
ATOM 819 N N . LEU A 1 98 ? 18.992 7.458 -41.814 1.00 50.69 98 LEU A N 1
ATOM 820 C CA . LEU A 1 98 ? 19.850 6.447 -41.199 1.00 50.69 98 LEU A CA 1
ATOM 821 C C . LEU A 1 98 ? 21.296 6.960 -41.245 1.00 50.69 98 LEU A C 1
ATOM 823 O O . LEU A 1 98 ? 21.925 6.920 -42.306 1.00 50.69 98 LEU A O 1
ATOM 827 N N . ASP A 1 99 ? 21.807 7.432 -40.109 1.00 51.25 99 ASP A N 1
ATOM 828 C CA . ASP A 1 99 ? 23.254 7.584 -39.888 1.00 51.25 99 ASP A CA 1
ATOM 829 C C . ASP A 1 99 ? 23.906 6.208 -39.668 1.00 51.25 99 ASP A C 1
ATOM 831 O O . ASP A 1 99 ? 23.381 5.425 -38.844 1.00 51.25 99 ASP A O 1
#

Solvent-accessible surface area (backbone atoms only — not comparable to full-atom values): 6249 Å² total; per-residue (Å²): 132,64,71,60,76,77,58,53,72,65,45,54,52,42,17,50,52,38,54,52,53,48,57,37,42,75,71,68,40,73,73,88,38,65,67,60,51,52,52,34,68,72,29,43,63,43,30,50,54,52,51,50,29,52,53,48,54,49,50,52,51,53,50,53,63,60,63,72,61,73,83,77,74,75,82,93,75,85,66,88,70,96,61,91,50,100,78,78,66,89,72,79,86,75,61,95,85,67,130

Radius of gyration: 29.33 Å; Cα contacts (8 Å, |Δi|>4): 45; chains: 1; bounding box: 50×21×85 Å

pLDDT: mean 73.23, std 18.03, range [44.59, 94.0]

Foldseek 3Di:
DQLQVPDDPVLVVLLVLLVVLVVCVVVVHCPVPPVSVVSNVVNVVSNVSNVVSVVVVVVVVVVVVVVPDDPPPDDDDFDPDPDDDVVPDGDDDDDPPPD

Nearest PDB structures (foldseek):
  9f1b-assembly1_Bh  TM=5.153E-01  e=6.102E+00  Oryctolagus cuniculus

Secondary structure (DSSP, 8-state):
--GGGGS-HHHHHHHHHHHHHHHHHHTT-STT-HHHHHHHHHHHHHHHHHHHHHHHHHHHHHHHHHHS--------------S--TT--------TT--